Protein AF-A0A6B3GGY8-F1 (afdb_monomer_lite)

Secondary structure (DSSP, 8-state):
-----------------------TTS--TT-HHHHHHHHHHHHHT--PPP---HHHHHHHHHHHHHTT----TT-TT--HHHHHHHHGGGGGGTGGGSS---

Sequence (102 aa):
YPIAAGERGTGWLKLTAEGRAGHGSKVNRENAVSALAAAVARIGEHEWPIRLTPTVRAAITEIAALHGITADLDDPGFDVAQLLGKLGPAASLVENTVRNSS

Radius of gyration: 20.78 Å; chains: 1; bounding box: 45×22×57 Å

pLDDT: mean 92.62, std 4.84, range [66.62, 97.56]

Structure (mmCIF, N/CA/C/O backbone):
data_AF-A0A6B3GGY8-F1
#
_entry.id   AF-A0A6B3GGY8-F1
#
loop_
_atom_site.group_PDB
_atom_site.id
_atom_site.type_symbol
_atom_site.label_atom_id
_atom_site.label_alt_id
_atom_site.label_comp_id
_atom_site.label_asym_id
_atom_site.label_entity_id
_atom_site.label_seq_id
_atom_site.pdbx_PDB_ins_code
_atom_site.Cartn_x
_atom_site.Cartn_y
_atom_site.Cartn_z
_atom_site.occupancy
_atom_site.B_iso_or_equiv
_atom_site.auth_seq_id
_atom_site.auth_comp_id
_atom_site.auth_asym_id
_atom_site.auth_atom_id
_atom_site.pdbx_PDB_model_num
ATOM 1 N N . TYR A 1 1 ? -2.829 -1.529 25.801 1.00 66.62 1 TYR A N 1
ATOM 2 C CA . TYR A 1 1 ? -1.549 -1.599 25.068 1.00 66.62 1 TYR A CA 1
ATOM 3 C C . TYR A 1 1 ? -1.679 -2.705 24.022 1.00 66.62 1 TYR A C 1
ATOM 5 O O . TYR A 1 1 ? -2.328 -3.696 24.345 1.00 66.62 1 TYR A O 1
ATOM 13 N N . PRO A 1 2 ? -1.196 -2.529 22.778 1.00 79.25 2 PRO A N 1
ATOM 14 C CA . PRO A 1 2 ? -1.379 -3.525 21.721 1.00 79.25 2 PRO A CA 1
ATOM 15 C C . PRO A 1 2 ? -0.499 -4.760 21.951 1.00 79.25 2 PRO A C 1
ATOM 17 O O . PRO A 1 2 ? 0.631 -4.642 22.424 1.00 79.25 2 PRO A O 1
ATOM 20 N N . ILE A 1 3 ? -1.021 -5.933 21.589 1.00 87.25 3 ILE A N 1
ATOM 21 C CA . ILE A 1 3 ? -0.281 -7.198 21.527 1.00 87.25 3 ILE A CA 1
ATOM 22 C C . ILE A 1 3 ? -0.212 -7.621 20.062 1.00 87.25 3 ILE A C 1
ATOM 24 O O . ILE A 1 3 ? -1.241 -7.674 19.387 1.00 87.25 3 ILE A O 1
ATOM 28 N N . ALA A 1 4 ? 0.988 -7.916 19.564 1.00 87.50 4 ALA A N 1
ATOM 29 C CA . ALA A 1 4 ? 1.161 -8.398 18.200 1.00 87.50 4 ALA A CA 1
ATOM 30 C C . ALA A 1 4 ? 0.582 -9.815 18.053 1.00 87.50 4 ALA A C 1
ATOM 32 O O . ALA A 1 4 ? 0.898 -10.706 18.838 1.00 87.50 4 ALA A O 1
ATOM 33 N N . ALA A 1 5 ? -0.252 -10.018 17.031 1.00 90.75 5 ALA A N 1
ATOM 34 C CA . ALA A 1 5 ? -0.894 -11.302 16.731 1.00 90.75 5 ALA A CA 1
ATOM 35 C C . ALA A 1 5 ? -0.342 -11.974 15.457 1.00 90.75 5 ALA A C 1
ATOM 37 O O . ALA A 1 5 ? -0.779 -13.063 15.091 1.00 90.75 5 ALA A O 1
ATOM 38 N N . GLY A 1 6 ? 0.603 -11.327 14.769 1.00 89.00 6 GLY A N 1
ATOM 39 C CA . GLY A 1 6 ? 1.249 -11.837 13.564 1.00 89.00 6 GLY A CA 1
ATOM 40 C C . GLY A 1 6 ? 2.052 -10.762 12.836 1.00 89.00 6 GLY A C 1
ATOM 41 O O . GLY A 1 6 ? 1.975 -9.580 13.172 1.00 89.00 6 GLY A O 1
ATOM 42 N N . GLU A 1 7 ? 2.797 -11.185 11.819 1.00 87.31 7 GLU A N 1
ATOM 43 C CA . GLU A 1 7 ? 3.632 -10.322 10.981 1.00 87.31 7 GLU A CA 1
ATOM 44 C C . GLU A 1 7 ? 3.258 -10.479 9.502 1.00 87.31 7 GLU A C 1
ATOM 46 O O . GLU A 1 7 ? 2.792 -11.537 9.067 1.00 87.31 7 GLU A O 1
ATOM 51 N N . ARG A 1 8 ? 3.453 -9.416 8.712 1.00 86.88 8 ARG A N 1
ATOM 52 C CA . ARG A 1 8 ? 3.300 -9.494 7.254 1.00 86.88 8 ARG A CA 1
ATOM 53 C C . ARG A 1 8 ? 4.494 -10.239 6.661 1.00 86.88 8 ARG A C 1
ATOM 55 O O . ARG A 1 8 ? 5.631 -10.005 7.056 1.00 86.88 8 ARG A O 1
ATOM 62 N N . GLY A 1 9 ? 4.229 -11.105 5.687 1.00 87.50 9 GLY A N 1
ATOM 63 C CA . GLY A 1 9 ? 5.285 -11.735 4.897 1.00 87.50 9 GLY A CA 1
ATOM 64 C C . GLY A 1 9 ? 5.902 -10.769 3.881 1.00 87.50 9 GLY A C 1
ATOM 65 O O . GLY A 1 9 ? 5.287 -9.769 3.509 1.00 87.50 9 GLY A O 1
ATOM 66 N N . THR A 1 10 ? 7.090 -11.117 3.388 1.00 90.88 10 THR A N 1
ATOM 67 C CA . THR A 1 10 ? 7.796 -10.365 2.341 1.00 90.88 10 THR A CA 1
ATOM 68 C C . THR A 1 10 ? 7.819 -11.164 1.043 1.00 90.88 10 THR A C 1
ATOM 70 O O . THR A 1 10 ? 8.233 -12.323 1.028 1.00 90.88 10 THR A O 1
ATOM 73 N N . GLY A 1 11 ? 7.402 -10.533 -0.054 1.00 89.12 11 GLY A N 1
ATOM 74 C CA . GLY A 1 11 ? 7.563 -11.060 -1.407 1.00 89.12 11 GLY A CA 1
ATOM 75 C C . GLY A 1 11 ? 8.795 -10.459 -2.078 1.00 89.12 11 GLY A C 1
ATOM 76 O O . GLY A 1 11 ? 8.980 -9.247 -2.050 1.00 89.12 11 GLY A O 1
ATOM 77 N N . TRP A 1 12 ? 9.621 -11.297 -2.701 1.00 92.56 12 TRP A N 1
ATOM 78 C CA . TRP A 1 12 ? 10.784 -10.860 -3.476 1.00 92.56 12 TRP A CA 1
ATOM 79 C C . TRP A 1 12 ? 10.543 -11.100 -4.965 1.00 92.56 12 TRP A C 1
ATOM 81 O O . TRP A 1 12 ? 9.956 -12.112 -5.349 1.00 92.56 12 TRP A O 1
ATOM 91 N N . LEU A 1 13 ? 11.016 -10.181 -5.808 1.00 92.88 13 LEU A N 1
ATOM 92 C CA . LEU A 1 13 ? 10.833 -10.229 -7.259 1.00 92.88 13 LEU A CA 1
ATOM 93 C C . LEU A 1 13 ? 12.180 -10.063 -7.967 1.00 92.88 13 LEU A C 1
ATOM 95 O O . LEU A 1 13 ? 12.981 -9.201 -7.611 1.00 92.88 13 LEU A O 1
ATOM 99 N N . LYS A 1 14 ? 12.404 -10.858 -9.018 1.00 96.94 14 LYS A N 1
ATOM 100 C CA . LYS A 1 14 ? 13.472 -10.638 -10.000 1.00 96.94 14 LYS A CA 1
ATOM 101 C C . LYS A 1 14 ? 12.829 -10.214 -11.313 1.00 96.94 14 LYS A C 1
ATOM 103 O O . LYS A 1 14 ? 12.091 -10.988 -11.915 1.00 96.94 14 LY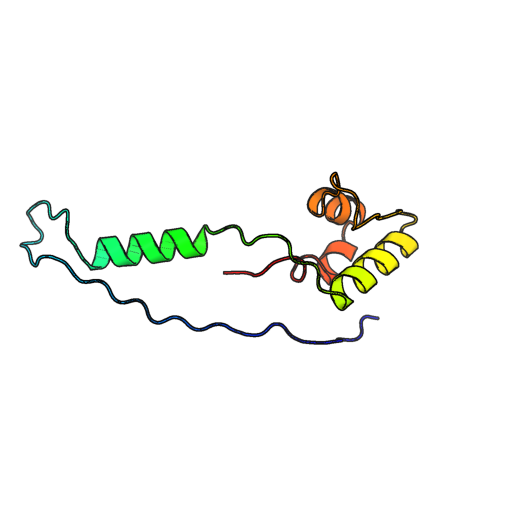S A O 1
ATOM 108 N N . LEU A 1 15 ? 13.129 -8.999 -11.758 1.00 96.88 15 LEU A N 1
ATOM 109 C CA . LEU A 1 15 ? 12.664 -8.478 -13.039 1.00 96.88 15 LEU A CA 1
ATOM 110 C C . LEU A 1 15 ? 13.769 -8.619 -14.087 1.00 96.88 15 LEU A C 1
ATOM 112 O O . LEU A 1 15 ? 14.950 -8.426 -13.804 1.00 96.88 15 LEU A O 1
ATOM 116 N N . THR A 1 16 ? 13.398 -8.984 -15.3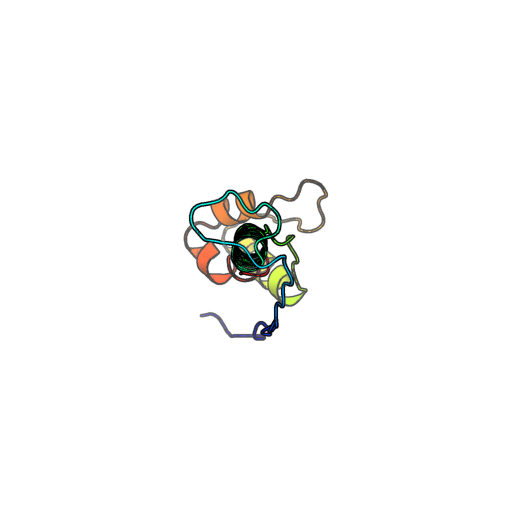07 1.00 97.56 16 THR A N 1
ATOM 117 C CA . THR A 1 16 ? 14.315 -9.073 -16.448 1.00 97.56 16 THR A CA 1
ATOM 118 C C . THR A 1 16 ? 13.610 -8.488 -17.660 1.00 97.56 16 THR A C 1
ATOM 120 O O . THR A 1 16 ? 12.429 -8.751 -17.875 1.00 97.56 16 THR A O 1
ATOM 123 N N . ALA A 1 17 ? 14.324 -7.654 -18.412 1.00 96.94 17 ALA A N 1
ATOM 124 C CA . ALA A 1 17 ? 13.826 -7.024 -19.623 1.00 96.94 17 ALA A CA 1
ATOM 125 C C . ALA A 1 17 ? 14.849 -7.219 -20.739 1.00 96.94 17 ALA A C 1
ATOM 127 O O . ALA A 1 17 ? 16.052 -7.067 -20.522 1.00 96.94 17 ALA A O 1
ATOM 128 N N . GLU A 1 18 ? 14.353 -7.520 -21.931 1.00 96.12 18 GLU A N 1
ATOM 129 C CA . GLU A 1 18 ? 15.144 -7.620 -23.150 1.00 96.12 18 GLU A CA 1
ATOM 130 C C . GLU A 1 18 ? 14.717 -6.517 -24.115 1.00 96.12 18 GLU A C 1
ATOM 132 O O . GLU A 1 18 ? 13.588 -6.025 -24.073 1.00 96.12 18 GLU A O 1
ATOM 137 N N . GLY A 1 19 ? 15.645 -6.085 -24.961 1.00 94.69 19 GLY A N 1
ATOM 138 C CA . GLY A 1 19 ? 15.429 -4.955 -25.849 1.00 94.69 19 GLY A CA 1
ATOM 139 C C . GLY A 1 19 ? 16.482 -4.880 -26.943 1.00 94.69 19 GLY A C 1
ATOM 140 O O . GLY A 1 19 ? 17.491 -5.586 -26.914 1.00 94.69 19 GLY A O 1
ATOM 141 N N . ARG A 1 20 ? 16.260 -4.005 -27.923 1.00 94.75 20 ARG A N 1
ATOM 142 C CA . ARG A 1 20 ? 17.190 -3.811 -29.037 1.00 94.75 20 ARG A CA 1
ATOM 143 C C . ARG A 1 20 ? 18.333 -2.893 -28.614 1.00 94.75 20 ARG A C 1
ATOM 145 O O . ARG A 1 20 ? 18.094 -1.785 -28.137 1.00 94.75 20 ARG A O 1
ATOM 152 N N . ALA A 1 21 ? 19.576 -3.317 -28.834 1.00 90.44 21 ALA A N 1
ATOM 153 C CA . ALA A 1 21 ? 20.737 -2.446 -28.664 1.00 90.44 21 ALA A CA 1
ATOM 154 C C . ALA A 1 21 ? 20.712 -1.299 -29.691 1.00 90.44 21 ALA A C 1
ATOM 156 O O . ALA A 1 21 ? 20.310 -1.484 -30.840 1.00 90.44 21 ALA A O 1
ATOM 157 N N . GLY A 1 22 ? 21.154 -0.105 -29.298 1.00 88.44 22 GLY A N 1
ATOM 158 C CA . GLY A 1 22 ? 21.161 1.059 -30.181 1.00 88.44 22 GLY A CA 1
ATOM 159 C C . GLY A 1 22 ? 22.094 2.161 -29.694 1.00 88.44 22 GLY A C 1
ATOM 160 O O . GLY A 1 22 ? 22.453 2.216 -28.521 1.00 88.44 22 GLY A O 1
ATOM 161 N N . HIS A 1 23 ? 22.491 3.049 -30.606 1.00 89.94 23 HIS A N 1
ATOM 162 C CA . HIS A 1 23 ? 23.318 4.206 -30.273 1.00 89.94 23 HIS A CA 1
ATOM 163 C C . HIS A 1 23 ? 22.507 5.228 -29.462 1.00 89.94 23 HIS A C 1
ATOM 165 O O . HIS A 1 23 ? 21.422 5.615 -29.885 1.00 89.94 23 HIS A O 1
ATOM 171 N N . GLY A 1 24 ? 23.058 5.718 -28.344 1.00 84.12 24 GLY A N 1
ATOM 172 C CA . GLY A 1 24 ? 22.382 6.676 -27.454 1.00 84.12 24 GLY A CA 1
ATOM 173 C C . GLY A 1 24 ? 21.935 8.010 -28.075 1.00 84.12 24 GLY A C 1
ATOM 174 O O . GLY A 1 24 ? 21.101 8.687 -27.491 1.00 84.12 24 GLY A O 1
ATOM 175 N N . SER A 1 25 ? 22.434 8.385 -29.257 1.00 88.62 25 SER A N 1
ATOM 176 C CA . SER A 1 25 ? 21.993 9.581 -29.992 1.00 88.62 25 SER A CA 1
ATOM 177 C C . SER A 1 25 ? 20.742 9.355 -30.852 1.00 88.62 25 SER A C 1
ATOM 179 O O . SER A 1 25 ? 20.210 10.306 -31.421 1.00 88.62 25 SER A O 1
ATOM 181 N N . LYS A 1 26 ? 20.266 8.108 -30.979 1.00 86.75 26 LYS A N 1
ATOM 182 C CA . LYS A 1 26 ? 19.089 7.745 -31.776 1.00 86.75 26 LYS A CA 1
ATOM 183 C C . LYS A 1 26 ? 17.936 7.312 -30.877 1.00 86.75 26 LYS A C 1
ATOM 185 O O . LYS A 1 26 ? 18.135 6.669 -29.851 1.00 86.75 26 LYS A O 1
ATOM 190 N N . VAL A 1 27 ? 16.712 7.612 -31.310 1.00 89.88 27 VAL A N 1
ATOM 191 C CA . VAL A 1 27 ? 15.497 7.132 -30.640 1.00 89.88 27 VAL A CA 1
ATOM 192 C C . VAL A 1 27 ? 15.472 5.603 -30.670 1.00 89.88 27 VAL A C 1
ATOM 194 O O . VAL A 1 27 ? 15.545 4.998 -31.739 1.00 89.88 27 VAL A O 1
ATOM 197 N N . ASN A 1 28 ? 15.319 4.987 -29.499 1.00 91.50 28 ASN A N 1
ATOM 198 C CA . ASN A 1 28 ? 15.156 3.547 -29.345 1.00 91.50 28 ASN A CA 1
ATOM 199 C C . ASN A 1 28 ? 13.892 3.255 -28.530 1.00 91.50 28 ASN A C 1
ATOM 201 O O . ASN A 1 28 ? 13.867 3.464 -27.319 1.00 91.50 28 ASN A O 1
ATOM 205 N N . ARG A 1 29 ? 12.842 2.771 -29.202 1.00 92.06 29 ARG A N 1
ATOM 206 C CA . ARG A 1 29 ? 11.560 2.425 -28.563 1.00 92.06 29 ARG A CA 1
ATOM 207 C C . ARG A 1 29 ? 11.568 1.056 -27.877 1.00 92.06 29 ARG A C 1
ATOM 209 O O . ARG A 1 29 ? 10.631 0.743 -27.159 1.00 92.06 29 ARG A O 1
ATOM 216 N N . GLU A 1 30 ? 12.619 0.266 -28.074 1.00 94.19 30 GLU A N 1
ATOM 217 C CA . GLU A 1 30 ? 12.778 -1.090 -27.537 1.00 94.19 30 GLU A CA 1
ATOM 218 C C . GLU A 1 30 ? 13.923 -1.129 -26.509 1.00 94.19 30 GLU A C 1
ATOM 220 O O . GLU A 1 30 ? 14.690 -2.086 -26.447 1.00 94.19 30 GLU A O 1
ATOM 225 N N . ASN A 1 31 ? 14.102 -0.060 -25.727 1.00 94.44 31 ASN A N 1
ATOM 226 C CA . ASN A 1 31 ? 15.157 0.020 -24.720 1.00 94.44 31 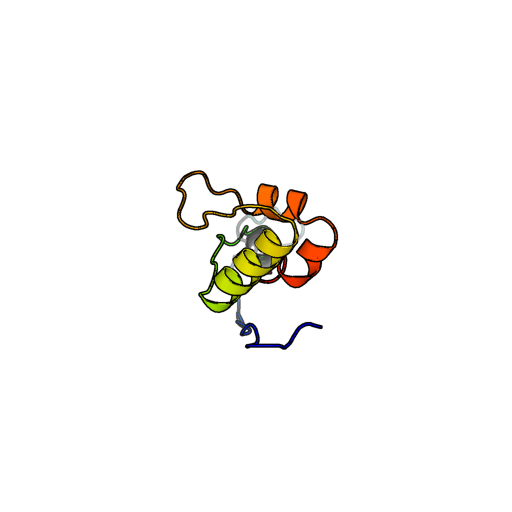ASN A CA 1
ATOM 227 C C . ASN A 1 31 ? 14.779 -0.778 -23.455 1.00 94.44 31 ASN A C 1
ATOM 229 O O . ASN A 1 31 ? 13.807 -0.449 -22.771 1.00 94.44 31 ASN A O 1
ATOM 233 N N . ALA A 1 32 ? 15.584 -1.789 -23.112 1.00 95.94 32 ALA A N 1
ATOM 234 C CA . ALA A 1 32 ? 15.345 -2.655 -21.955 1.00 95.94 32 ALA A CA 1
ATOM 235 C C . ALA A 1 32 ? 15.350 -1.902 -20.609 1.00 95.94 32 ALA A C 1
ATOM 237 O O . ALA A 1 32 ? 14.561 -2.224 -19.724 1.00 95.94 32 ALA A O 1
ATOM 238 N N . VAL A 1 33 ? 16.192 -0.872 -20.456 1.00 94.25 33 VAL A N 1
ATOM 239 C CA . VAL A 1 33 ? 16.260 -0.055 -19.232 1.00 94.25 33 VAL A CA 1
ATOM 240 C C . VAL A 1 33 ? 14.988 0.770 -19.076 1.00 94.25 33 VAL A C 1
ATOM 242 O O . VAL A 1 33 ? 14.398 0.777 -17.999 1.00 94.25 33 VAL A O 1
ATOM 245 N N . SER A 1 34 ? 14.519 1.414 -20.148 1.00 94.38 34 SER A N 1
ATOM 246 C CA . SER A 1 34 ? 13.255 2.160 -20.128 1.00 94.38 34 SER A CA 1
ATOM 247 C C . SER A 1 34 ? 12.065 1.248 -19.823 1.00 94.38 34 SER A C 1
ATOM 249 O O . SER A 1 34 ? 11.202 1.617 -19.029 1.00 94.38 34 SER A O 1
ATOM 251 N N . ALA A 1 35 ? 12.033 0.042 -20.400 1.00 96.19 35 ALA A N 1
ATOM 252 C CA . ALA A 1 35 ? 10.992 -0.943 -20.121 1.00 96.19 35 ALA A CA 1
ATOM 253 C C . ALA A 1 35 ? 10.997 -1.392 -18.649 1.00 96.19 35 ALA A C 1
ATOM 255 O O . ALA A 1 35 ? 9.939 -1.438 -18.016 1.00 96.19 35 ALA A O 1
ATOM 256 N N . LEU A 1 36 ? 12.180 -1.673 -18.091 1.00 97.25 36 LEU A N 1
ATOM 257 C CA . LEU A 1 36 ? 12.339 -2.057 -16.690 1.00 97.25 36 LEU A CA 1
ATOM 258 C C . LEU A 1 36 ? 11.947 -0.917 -15.741 1.00 97.25 36 LEU A C 1
ATOM 260 O O . LEU A 1 36 ? 11.186 -1.144 -14.805 1.00 97.25 36 LEU A O 1
ATOM 264 N N . ALA A 1 37 ? 12.399 0.311 -16.008 1.00 97.00 37 ALA A N 1
ATOM 265 C CA . ALA A 1 37 ? 12.048 1.486 -15.213 1.00 97.00 37 ALA A CA 1
ATOM 266 C C . ALA A 1 37 ? 10.531 1.730 -15.204 1.00 97.00 37 ALA A C 1
ATOM 268 O O . ALA A 1 37 ? 9.945 1.947 -14.147 1.00 97.00 37 ALA A O 1
ATOM 269 N N . ALA A 1 38 ? 9.875 1.603 -16.362 1.00 96.75 38 ALA A N 1
ATOM 270 C CA . ALA A 1 38 ? 8.423 1.705 -16.451 1.00 96.75 38 ALA A CA 1
ATOM 271 C C . ALA A 1 38 ? 7.707 0.586 -15.673 1.00 96.75 38 ALA A C 1
ATOM 273 O O . ALA A 1 38 ? 6.646 0.822 -15.103 1.00 96.75 38 ALA A O 1
ATOM 274 N N . ALA A 1 39 ? 8.258 -0.632 -15.638 1.00 97.06 39 ALA A N 1
ATOM 275 C CA . ALA A 1 39 ? 7.700 -1.720 -14.835 1.00 97.06 39 ALA A CA 1
ATOM 276 C C . ALA A 1 39 ? 7.817 -1.450 -13.328 1.00 97.06 39 ALA A C 1
ATOM 278 O O . ALA A 1 39 ? 6.842 -1.648 -12.610 1.00 97.06 39 ALA A O 1
ATOM 279 N N . VAL A 1 40 ? 8.966 -0.950 -12.867 1.00 96.56 40 VAL A N 1
ATOM 280 C CA . VAL A 1 40 ? 9.171 -0.552 -11.465 1.00 96.56 40 VAL A CA 1
ATOM 281 C C . VAL A 1 40 ? 8.204 0.564 -11.067 1.00 96.56 40 VAL A C 1
ATOM 283 O O . VAL A 1 40 ? 7.564 0.453 -10.026 1.00 96.56 40 VAL A O 1
ATOM 286 N N . ALA A 1 41 ? 8.030 1.584 -11.916 1.00 97.06 41 ALA A N 1
ATOM 287 C CA . ALA A 1 41 ? 7.068 2.660 -11.673 1.00 97.06 41 ALA A CA 1
ATOM 288 C C . ALA A 1 41 ? 5.636 2.120 -11.515 1.00 97.06 41 ALA A C 1
ATOM 290 O O . ALA A 1 41 ? 4.989 2.400 -10.512 1.00 97.06 41 ALA A O 1
ATOM 291 N N . ARG A 1 42 ? 5.181 1.244 -12.427 1.00 96.69 42 ARG A N 1
ATOM 292 C CA . ARG A 1 42 ? 3.851 0.614 -12.324 1.00 96.69 42 ARG A CA 1
ATOM 293 C C . ARG A 1 42 ? 3.662 -0.213 -11.051 1.00 96.69 42 ARG A C 1
ATOM 295 O O . ARG A 1 42 ? 2.550 -0.276 -10.548 1.00 96.69 42 ARG A O 1
ATOM 302 N N . ILE A 1 43 ? 4.711 -0.876 -10.558 1.00 95.12 43 ILE A N 1
ATOM 303 C CA . ILE A 1 43 ? 4.652 -1.628 -9.293 1.00 95.12 43 ILE A CA 1
ATOM 304 C C . ILE A 1 43 ? 4.533 -0.663 -8.106 1.00 95.12 43 ILE A C 1
ATOM 306 O O . ILE A 1 43 ? 3.711 -0.887 -7.222 1.00 95.12 43 ILE A O 1
ATOM 310 N N . GLY A 1 44 ? 5.318 0.418 -8.094 1.00 93.50 44 GLY A N 1
ATOM 311 C CA . GLY A 1 44 ? 5.260 1.435 -7.038 1.00 93.50 44 GLY A CA 1
ATOM 312 C C . GLY A 1 44 ? 3.923 2.178 -6.986 1.00 93.50 44 GLY A C 1
ATOM 313 O O . GLY A 1 44 ? 3.439 2.490 -5.905 1.00 93.50 44 GLY A O 1
ATOM 314 N N . GLU A 1 45 ? 3.301 2.402 -8.143 1.00 95.69 45 GLU A N 1
ATOM 315 C CA . GLU A 1 45 ? 1.990 3.052 -8.279 1.00 95.69 45 GLU A CA 1
ATOM 316 C C . GLU A 1 45 ? 0.807 2.082 -8.112 1.00 95.69 45 GLU A C 1
ATOM 318 O O . GLU A 1 45 ? -0.349 2.501 -8.161 1.00 95.69 45 GLU A O 1
ATOM 323 N N . HIS A 1 46 ? 1.058 0.780 -7.937 1.00 93.88 46 HIS A N 1
ATOM 324 C CA . HIS A 1 46 ? -0.016 -0.197 -7.811 1.00 93.88 46 HIS A CA 1
ATOM 325 C C . HIS A 1 46 ? -0.752 -0.038 -6.476 1.00 93.88 46 HIS A C 1
ATOM 327 O O . HIS A 1 46 ? -0.231 -0.369 -5.410 1.00 93.88 46 HIS A O 1
ATOM 333 N N . GLU A 1 47 ? -2.007 0.404 -6.540 1.00 92.19 47 GLU A N 1
ATOM 334 C CA . GLU A 1 47 ? -2.896 0.371 -5.386 1.00 92.19 47 GLU A CA 1
ATOM 335 C C . GLU A 1 47 ? -3.367 -1.058 -5.112 1.00 92.19 47 GLU A C 1
ATOM 337 O O . GLU A 1 47 ? -4.241 -1.604 -5.790 1.00 92.19 47 GLU A O 1
ATOM 342 N N . TRP A 1 48 ? -2.787 -1.668 -4.081 1.00 92.75 48 TRP A N 1
ATOM 343 C CA . TRP A 1 48 ? -3.196 -2.987 -3.622 1.00 92.75 48 TRP A CA 1
ATOM 344 C C . TRP A 1 48 ? -4.636 -2.969 -3.089 1.00 92.75 48 TRP A C 1
ATOM 346 O O . TRP A 1 48 ? -5.009 -2.054 -2.343 1.00 92.75 48 TRP A O 1
ATOM 356 N N . PRO A 1 49 ? -5.440 -4.003 -3.395 1.00 92.62 49 PRO A N 1
ATOM 357 C CA . PRO A 1 49 ? -6.801 -4.092 -2.893 1.00 92.62 49 PRO A CA 1
ATOM 358 C C . PRO A 1 49 ? -6.814 -4.203 -1.367 1.00 92.62 49 PRO A C 1
ATOM 360 O O . PRO A 1 49 ? -5.912 -4.776 -0.748 1.00 92.62 49 PRO A O 1
ATOM 363 N N . ILE A 1 50 ? -7.887 -3.695 -0.761 1.00 92.62 50 ILE A N 1
ATOM 364 C CA . ILE A 1 50 ? -8.150 -3.909 0.659 1.00 92.62 50 ILE A CA 1
ATOM 365 C C . ILE A 1 50 ? -8.373 -5.396 0.915 1.00 92.62 50 ILE A C 1
ATOM 367 O O . ILE A 1 50 ? -9.198 -6.041 0.269 1.00 92.62 50 ILE A O 1
ATOM 371 N N . ARG A 1 51 ? -7.635 -5.938 1.884 1.00 91.62 51 ARG A N 1
ATOM 372 C CA . ARG A 1 51 ? -7.743 -7.333 2.302 1.00 91.62 51 ARG A CA 1
ATOM 373 C C . ARG A 1 51 ? -7.651 -7.428 3.816 1.00 91.62 51 ARG A C 1
ATOM 375 O O . ARG A 1 51 ? -6.571 -7.577 4.382 1.00 91.62 51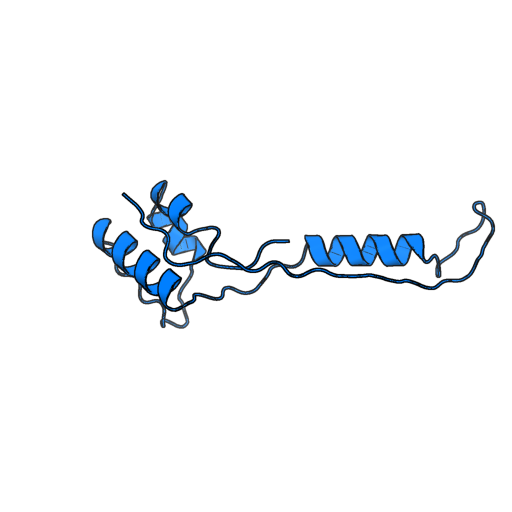 ARG A O 1
ATOM 382 N N . LEU A 1 52 ? -8.806 -7.382 4.470 1.00 94.06 52 LEU A N 1
ATOM 383 C CA . LEU A 1 52 ? -8.887 -7.490 5.921 1.00 94.06 52 LEU A CA 1
ATOM 384 C C . LEU A 1 52 ? -8.804 -8.963 6.334 1.00 94.06 52 LEU A C 1
ATOM 386 O O . LEU A 1 52 ? -9.726 -9.745 6.101 1.00 94.06 52 LEU A O 1
ATOM 390 N N . THR A 1 53 ? -7.687 -9.358 6.941 1.00 93.81 53 THR A N 1
ATOM 391 C CA . THR A 1 53 ? -7.568 -10.689 7.551 1.00 93.81 53 THR A CA 1
ATOM 392 C C . THR A 1 53 ? -8.474 -10.787 8.784 1.00 93.81 53 THR A C 1
ATOM 394 O O . THR A 1 53 ? -8.825 -9.751 9.352 1.00 93.81 53 THR A O 1
ATOM 397 N N . PRO A 1 54 ? -8.834 -11.995 9.257 1.00 94.81 54 PRO A N 1
ATOM 398 C CA . PRO A 1 54 ? -9.665 -12.141 10.455 1.00 94.81 54 PRO A CA 1
ATOM 399 C C . PRO A 1 54 ? -9.141 -11.348 11.663 1.00 94.81 54 PRO A C 1
ATOM 401 O O . PRO A 1 54 ? -9.911 -10.677 12.345 1.00 94.81 54 PRO A O 1
ATOM 404 N N . THR A 1 55 ? -7.822 -11.343 11.869 1.00 94.38 55 THR A N 1
ATOM 405 C CA . THR A 1 55 ? -7.161 -10.583 12.939 1.00 94.38 55 THR A CA 1
ATOM 406 C C . THR A 1 55 ? -7.314 -9.072 12.765 1.00 94.38 55 THR A C 1
ATOM 408 O O . THR A 1 55 ? -7.622 -8.372 13.726 1.00 94.38 55 THR A O 1
ATOM 411 N N . VAL A 1 56 ? -7.129 -8.558 11.545 1.00 94.44 56 VAL A N 1
ATOM 412 C CA . VAL A 1 56 ? -7.286 -7.123 11.252 1.00 94.44 56 VAL A CA 1
ATOM 413 C C . VAL A 1 56 ? -8.743 -6.698 11.410 1.00 94.44 56 VAL A C 1
ATOM 415 O O . VAL A 1 56 ? -9.008 -5.652 11.995 1.00 94.44 56 VAL A O 1
ATOM 418 N N . ARG A 1 57 ? -9.693 -7.529 10.958 1.00 95.19 57 ARG A N 1
ATOM 419 C CA . ARG A 1 57 ? -11.129 -7.290 11.157 1.00 95.19 57 ARG A CA 1
ATOM 420 C C . ARG A 1 57 ? -11.463 -7.162 12.640 1.00 95.19 57 ARG A C 1
ATOM 422 O O . ARG A 1 57 ? -12.057 -6.166 13.026 1.00 95.19 57 ARG A O 1
ATOM 429 N N . ALA A 1 58 ? -11.024 -8.117 13.461 1.00 94.31 58 ALA A N 1
ATOM 430 C CA . ALA A 1 58 ? -11.246 -8.075 14.905 1.00 94.31 58 ALA A CA 1
ATOM 431 C C . ALA A 1 58 ? -10.658 -6.802 15.536 1.00 94.31 58 ALA A C 1
ATOM 433 O O . ALA A 1 58 ? -11.352 -6.103 16.264 1.00 94.31 58 ALA A O 1
ATOM 434 N N . ALA A 1 59 ? -9.412 -6.449 15.201 1.00 94.12 59 ALA A N 1
ATOM 435 C CA . ALA A 1 59 ? -8.783 -5.235 15.719 1.00 94.12 59 ALA A CA 1
ATOM 436 C C . ALA A 1 59 ? -9.568 -3.966 15.348 1.00 94.12 59 ALA A C 1
ATOM 438 O O . ALA A 1 59 ? -9.823 -3.129 16.209 1.00 94.12 59 ALA A O 1
ATOM 439 N N . ILE A 1 60 ? -9.980 -3.834 14.084 1.00 95.38 60 ILE A N 1
ATOM 440 C CA . ILE A 1 60 ? -10.765 -2.689 13.610 1.00 95.38 60 ILE A CA 1
ATOM 441 C C . ILE A 1 60 ? -12.113 -2.611 14.329 1.00 95.38 60 ILE A C 1
ATOM 443 O O . ILE A 1 60 ? -12.482 -1.533 14.791 1.00 95.38 60 ILE A O 1
ATOM 447 N N . THR A 1 61 ? -12.833 -3.731 14.441 1.00 95.19 61 THR A N 1
ATOM 448 C CA . THR A 1 61 ? -14.139 -3.787 15.110 1.00 95.19 61 THR A CA 1
ATOM 449 C C . THR A 1 61 ? -14.034 -3.360 16.574 1.00 95.19 61 THR A C 1
ATOM 451 O O . THR A 1 61 ? -14.796 -2.497 17.008 1.00 95.19 61 THR A O 1
ATOM 454 N N . GLU A 1 62 ? -13.063 -3.892 17.320 1.00 94.25 62 GLU A N 1
ATOM 455 C CA . GLU A 1 62 ? -12.892 -3.570 18.742 1.00 94.25 62 GLU A CA 1
ATOM 456 C C . GLU A 1 62 ? -12.424 -2.124 18.959 1.00 94.25 62 GLU A C 1
ATOM 458 O O . GLU A 1 62 ? -12.940 -1.423 19.829 1.00 94.25 62 GLU A O 1
ATOM 463 N N . ILE A 1 63 ? -11.491 -1.627 18.138 1.00 94.44 63 ILE A N 1
ATOM 464 C CA . ILE A 1 63 ? -11.057 -0.226 18.212 1.00 94.44 63 ILE A CA 1
ATOM 465 C C . ILE A 1 63 ? -12.234 0.704 17.888 1.00 94.44 63 ILE A C 1
ATOM 467 O O . ILE A 1 63 ? -12.474 1.655 18.627 1.00 94.44 63 ILE A O 1
ATOM 471 N N . ALA A 1 64 ? -13.009 0.427 16.837 1.00 95.75 64 ALA A N 1
ATOM 472 C CA . ALA A 1 64 ? -14.183 1.227 16.493 1.00 95.75 64 ALA A CA 1
ATOM 473 C C . ALA A 1 64 ? -15.212 1.257 17.634 1.00 95.75 64 ALA A C 1
ATOM 475 O O . ALA A 1 64 ? -15.685 2.337 17.997 1.00 95.75 64 ALA A O 1
ATOM 476 N N . ALA A 1 65 ? -15.485 0.109 18.262 1.00 95.50 65 ALA A N 1
ATOM 477 C CA . ALA A 1 65 ? -16.407 0.009 19.390 1.00 95.50 65 ALA A CA 1
ATOM 478 C C . ALA A 1 65 ? -15.974 0.870 20.590 1.00 95.50 65 ALA A C 1
ATOM 480 O O . ALA A 1 65 ? -16.810 1.550 21.185 1.00 95.50 65 ALA A O 1
ATOM 481 N N . LEU A 1 66 ? -14.672 0.926 20.905 1.00 94.12 66 LEU A N 1
ATOM 482 C CA . LEU A 1 66 ? -14.136 1.795 21.966 1.00 94.12 66 LEU A CA 1
ATOM 483 C C . LEU A 1 66 ? -14.355 3.289 21.690 1.00 94.12 66 LEU A C 1
ATOM 485 O O . LEU A 1 66 ? -14.472 4.082 22.623 1.00 94.12 66 LEU A O 1
ATOM 489 N N . HIS A 1 67 ? -14.437 3.669 20.416 1.00 93.50 67 HIS A N 1
ATOM 490 C CA . HIS A 1 67 ? -14.762 5.025 19.978 1.00 93.50 67 HIS A CA 1
ATOM 491 C C . HIS A 1 67 ? -16.274 5.257 19.794 1.00 93.50 67 HIS A C 1
ATOM 493 O O . HIS A 1 67 ? -16.677 6.326 19.336 1.00 93.50 67 HIS A O 1
ATOM 499 N N . GLY A 1 68 ? -17.123 4.279 20.134 1.00 95.56 68 GLY A N 1
ATOM 500 C CA . GLY A 1 68 ? -18.573 4.350 19.932 1.00 95.56 68 GLY A CA 1
ATOM 501 C C . GLY A 1 68 ? -18.996 4.292 18.459 1.00 95.56 68 GLY A C 1
ATOM 502 O O . GLY A 1 68 ? -20.098 4.714 18.116 1.00 95.56 68 GLY A O 1
ATOM 503 N N . ILE A 1 69 ? -18.127 3.797 17.575 1.00 95.50 69 ILE A N 1
ATOM 504 C CA . ILE A 1 69 ? -18.373 3.684 16.137 1.00 95.50 69 ILE A CA 1
ATOM 505 C C . ILE A 1 69 ? -18.803 2.251 15.826 1.00 95.50 69 ILE A C 1
ATOM 507 O O . ILE A 1 69 ? -18.089 1.296 16.120 1.00 95.50 69 ILE A O 1
ATOM 511 N N . THR A 1 70 ? -19.957 2.095 15.178 1.00 90.56 70 THR A N 1
ATOM 512 C CA . THR A 1 70 ? -20.358 0.803 14.603 1.00 90.56 70 THR A CA 1
ATOM 513 C C . THR A 1 70 ? -19.697 0.638 13.238 1.00 90.56 70 THR A C 1
ATOM 515 O O . THR A 1 70 ? -19.887 1.477 12.358 1.00 90.56 70 THR A O 1
ATOM 518 N N . ALA A 1 71 ? -18.911 -0.425 13.072 1.00 92.12 71 ALA A N 1
ATOM 519 C CA . ALA A 1 71 ? -18.252 -0.771 11.818 1.00 92.12 71 ALA A CA 1
ATOM 520 C C . ALA A 1 71 ? -18.787 -2.116 11.311 1.00 92.12 71 ALA A C 1
ATOM 522 O O . ALA A 1 71 ? -18.399 -3.168 11.821 1.00 92.12 71 ALA A O 1
ATOM 523 N N . ASP A 1 72 ? -19.673 -2.071 10.315 1.00 93.19 72 ASP A N 1
ATOM 524 C CA . ASP A 1 72 ? -20.062 -3.256 9.55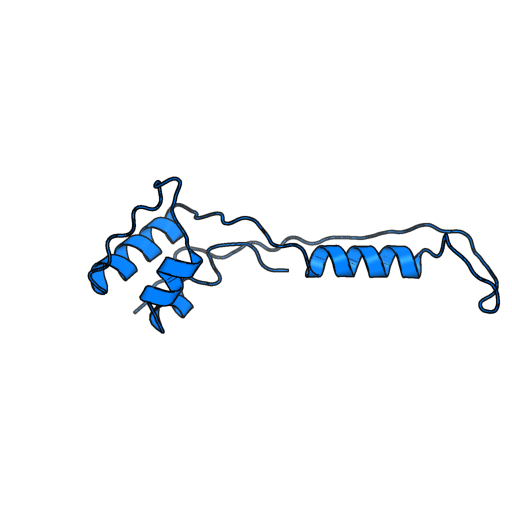3 1.00 93.19 72 ASP A CA 1
ATOM 525 C C . ASP A 1 72 ? -19.057 -3.456 8.415 1.00 93.19 72 ASP A C 1
ATOM 527 O O . ASP A 1 72 ? -19.044 -2.721 7.430 1.00 93.19 72 ASP A O 1
ATOM 531 N N . LEU A 1 73 ? -18.153 -4.416 8.604 1.00 93.81 73 LEU A N 1
ATOM 532 C CA . LEU A 1 73 ? -17.083 -4.717 7.655 1.00 93.81 73 LEU A CA 1
ATOM 533 C C . LEU A 1 73 ? -17.557 -5.605 6.489 1.00 93.81 73 LEU A C 1
ATOM 535 O O . LEU A 1 73 ? -16.756 -5.893 5.600 1.00 93.81 73 LEU A O 1
ATOM 539 N N . ASP A 1 74 ? -18.808 -6.075 6.520 1.00 93.38 74 ASP A N 1
ATOM 540 C CA . ASP A 1 74 ? -19.432 -6.884 5.467 1.00 93.38 74 ASP A CA 1
ATOM 541 C C . ASP A 1 74 ? -20.425 -6.070 4.614 1.00 93.38 74 ASP A C 1
ATOM 543 O O . ASP A 1 74 ? -20.915 -6.570 3.598 1.00 93.38 74 ASP A O 1
ATOM 547 N N . ASP A 1 75 ? -20.683 -4.809 4.981 1.00 92.50 75 ASP A N 1
ATOM 548 C CA . ASP A 1 75 ? -21.481 -3.871 4.189 1.00 92.50 75 ASP A CA 1
ATOM 549 C C . ASP A 1 75 ? -20.833 -3.656 2.800 1.00 92.50 75 ASP A C 1
ATOM 551 O O . ASP A 1 75 ? -19.666 -3.257 2.716 1.00 92.50 75 ASP A O 1
ATOM 555 N N . PRO A 1 76 ? -21.560 -3.866 1.684 1.00 89.12 76 PRO A N 1
ATOM 556 C CA . PRO A 1 76 ? -21.072 -3.546 0.342 1.00 89.12 76 PRO A CA 1
ATOM 557 C C . PRO A 1 76 ? -20.641 -2.081 0.156 1.00 89.12 76 PRO A C 1
ATOM 559 O O . PRO A 1 76 ? -19.837 -1.789 -0.728 1.00 89.12 76 PRO A O 1
ATOM 562 N N . GLY A 1 77 ? -21.187 -1.163 0.958 1.00 90.00 77 GLY A N 1
ATOM 563 C CA . GLY A 1 77 ? -20.822 0.252 1.007 1.00 90.00 77 GLY A CA 1
ATOM 564 C C . GLY A 1 77 ? -19.699 0.581 1.993 1.00 90.00 77 GLY A C 1
ATOM 565 O O . GLY A 1 77 ? -19.409 1.761 2.196 1.00 90.00 77 GLY A O 1
ATOM 566 N N . PHE A 1 78 ? -19.076 -0.422 2.622 1.00 92.50 78 P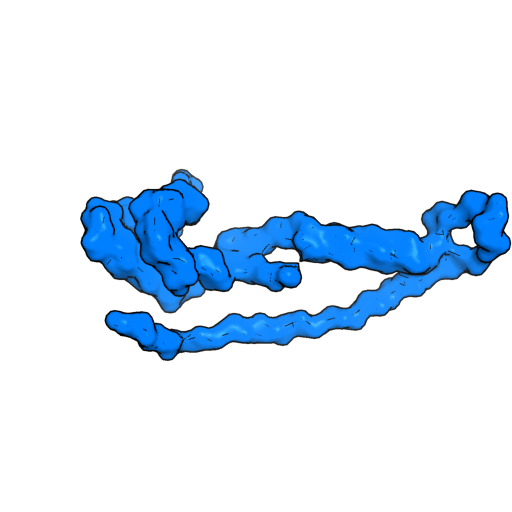HE A N 1
ATOM 567 C CA . PHE A 1 78 ? -18.021 -0.212 3.604 1.00 92.50 78 PHE A CA 1
ATOM 568 C C . PHE A 1 78 ? -16.810 0.511 2.998 1.00 92.50 78 PHE A C 1
ATOM 570 O O . PHE A 1 78 ? -16.147 0.017 2.083 1.00 92.50 78 PHE A O 1
ATOM 577 N N . ASP A 1 79 ? -16.474 1.664 3.577 1.00 93.62 79 ASP A N 1
ATOM 578 C CA . ASP A 1 79 ? -15.290 2.443 3.227 1.00 93.62 79 ASP A CA 1
ATOM 579 C C . ASP A 1 79 ? -14.297 2.456 4.394 1.00 93.62 79 ASP A C 1
ATOM 581 O O . ASP A 1 79 ? -14.478 3.126 5.419 1.00 93.62 79 ASP A O 1
ATOM 585 N N . VAL A 1 80 ? -13.199 1.723 4.211 1.00 94.00 80 VAL A N 1
ATOM 586 C CA . VAL A 1 80 ? -12.125 1.643 5.201 1.00 94.00 80 VAL A CA 1
ATOM 587 C C . VAL A 1 80 ? -11.445 2.992 5.434 1.00 94.00 80 VAL A C 1
ATOM 589 O O . VAL A 1 80 ? -11.071 3.282 6.565 1.00 94.00 80 VAL A O 1
ATOM 592 N N . ALA A 1 81 ? -11.297 3.838 4.410 1.00 93.56 81 ALA A N 1
ATOM 593 C CA . ALA A 1 81 ? -10.653 5.139 4.553 1.00 93.56 81 ALA A CA 1
ATOM 594 C C . ALA A 1 81 ? -11.529 6.072 5.393 1.00 93.56 81 ALA A C 1
ATOM 596 O O . ALA A 1 81 ? -11.028 6.758 6.287 1.00 93.56 81 ALA A O 1
ATOM 597 N N . GLN A 1 82 ? -12.848 6.028 5.178 1.00 95.62 82 GLN A N 1
ATOM 598 C CA . GLN A 1 82 ? -13.798 6.753 6.015 1.00 95.62 82 GLN A CA 1
ATOM 599 C C . GLN A 1 82 ? -13.734 6.284 7.476 1.00 95.62 82 GLN A C 1
ATOM 601 O O . GLN A 1 82 ? -13.724 7.117 8.386 1.00 95.62 82 GLN A O 1
ATOM 606 N N . LEU A 1 83 ? -13.680 4.969 7.720 1.00 95.88 83 LEU A N 1
ATOM 607 C CA . LEU A 1 83 ? -13.555 4.441 9.079 1.00 95.88 83 LEU A CA 1
ATOM 608 C C . LEU A 1 83 ? -12.249 4.898 9.739 1.00 95.88 83 LEU A C 1
ATOM 610 O O . LEU A 1 83 ? -12.292 5.421 10.848 1.00 95.88 83 LEU A O 1
ATOM 614 N N . LEU A 1 84 ? -11.109 4.761 9.057 1.00 95.50 84 LEU A N 1
ATOM 615 C CA . LEU A 1 84 ? -9.813 5.211 9.572 1.00 95.50 84 LEU A CA 1
ATOM 616 C C . LEU A 1 84 ? -9.835 6.712 9.906 1.00 95.50 84 LEU A C 1
ATOM 618 O O . LEU A 1 84 ? -9.371 7.105 10.973 1.00 95.50 84 LEU A O 1
ATOM 622 N N . GLY A 1 85 ? -10.470 7.539 9.070 1.00 96.31 85 GLY A N 1
ATOM 623 C CA . GLY A 1 85 ? -10.680 8.958 9.368 1.00 96.31 85 GLY A CA 1
ATOM 624 C C . GLY A 1 85 ? -11.469 9.200 10.663 1.00 96.31 85 GLY A C 1
ATOM 625 O O . GLY A 1 85 ? -11.106 10.075 11.448 1.00 96.31 85 GLY A O 1
ATOM 626 N N . LYS A 1 86 ? -12.507 8.395 10.931 1.00 95.88 86 LYS A N 1
ATOM 627 C CA . LYS A 1 86 ? -13.300 8.469 12.174 1.00 95.88 86 LYS A CA 1
ATOM 628 C C . LYS A 1 86 ? -12.524 7.999 13.412 1.00 95.88 86 LYS A C 1
ATOM 630 O O . LYS A 1 86 ? -12.777 8.507 14.501 1.00 95.88 86 LYS A O 1
ATOM 635 N N . LEU A 1 87 ? -11.586 7.058 13.262 1.00 95.38 87 LEU A N 1
ATOM 636 C CA . LEU A 1 87 ? -10.733 6.574 14.359 1.00 95.38 87 LEU A CA 1
ATOM 637 C C . LEU A 1 87 ? -9.665 7.595 14.788 1.00 95.38 87 LEU A C 1
ATOM 639 O O . LEU A 1 87 ? -9.108 7.490 15.884 1.00 95.38 87 LEU A O 1
ATOM 643 N N . GLY A 1 88 ? -9.363 8.585 13.943 1.00 94.31 88 GLY A N 1
ATOM 644 C CA . GLY A 1 88 ? -8.370 9.613 14.241 1.00 94.31 88 GLY A CA 1
ATOM 645 C C . GLY A 1 88 ? -6.991 9.002 14.541 1.00 94.31 88 GLY A C 1
ATOM 646 O O . GLY A 1 88 ? -6.562 8.093 13.832 1.00 94.31 88 GLY A O 1
ATOM 647 N N . PRO A 1 89 ? -6.281 9.439 15.599 1.00 95.12 89 PRO A N 1
ATOM 648 C CA . PRO A 1 89 ? -4.943 8.928 15.919 1.00 95.12 89 PRO A CA 1
ATOM 649 C C . PRO A 1 89 ? -4.861 7.405 16.115 1.00 95.12 89 PRO A C 1
ATOM 651 O O . PRO A 1 89 ? -3.809 6.811 15.867 1.00 95.12 89 PRO A O 1
ATOM 654 N N . ALA A 1 90 ? -5.957 6.754 16.525 1.00 93.94 90 ALA A N 1
ATOM 655 C CA . ALA A 1 90 ? -5.998 5.305 16.715 1.00 93.94 90 ALA A CA 1
ATOM 656 C C . ALA A 1 90 ? -5.891 4.526 15.391 1.00 93.94 90 ALA A C 1
ATOM 658 O O . ALA A 1 90 ? -5.498 3.360 15.405 1.00 93.94 90 ALA A O 1
ATOM 659 N N . ALA A 1 91 ? -6.165 5.170 14.248 1.00 95.12 91 ALA A N 1
ATOM 660 C CA . ALA A 1 91 ? -6.010 4.575 12.922 1.00 95.12 91 ALA A CA 1
ATOM 661 C C . ALA A 1 91 ? -4.583 4.065 12.670 1.00 95.12 91 ALA A C 1
ATOM 663 O O . ALA A 1 91 ? -4.416 3.007 12.065 1.00 95.12 91 ALA A O 1
ATOM 664 N N . SER A 1 92 ? -3.569 4.742 13.221 1.00 94.50 92 SER A N 1
ATOM 665 C CA . SER A 1 92 ? -2.152 4.365 13.088 1.00 94.50 92 SER A CA 1
ATOM 666 C C . SER A 1 92 ? -1.837 2.939 13.564 1.00 94.50 92 SER A C 1
ATOM 668 O O . SER A 1 92 ? -0.869 2.328 13.112 1.00 94.50 92 SER A O 1
ATOM 670 N N . LEU A 1 93 ? -2.678 2.370 14.437 1.00 92.56 93 LEU A N 1
ATOM 671 C CA . LEU A 1 93 ? -2.542 0.997 14.927 1.00 92.56 93 LEU A CA 1
ATOM 672 C C . LEU A 1 93 ? -2.863 -0.061 13.859 1.00 92.56 93 LEU A C 1
ATOM 674 O O . LEU A 1 93 ? -2.382 -1.188 13.960 1.00 92.56 93 LEU A O 1
ATOM 678 N N . VAL A 1 94 ? -3.688 0.276 12.864 1.00 93.19 94 VAL A N 1
ATOM 679 C CA . VAL A 1 94 ? -4.257 -0.687 11.904 1.00 93.19 94 VAL A CA 1
ATOM 680 C C . VAL A 1 94 ? -4.128 -0.259 10.444 1.00 93.19 94 VAL A C 1
ATOM 682 O O . VAL A 1 94 ? -4.214 -1.117 9.568 1.00 93.19 94 VAL A O 1
ATOM 685 N N . GLU A 1 95 ? -3.870 1.015 10.143 1.00 94.31 95 GLU A N 1
ATOM 686 C CA . GLU A 1 95 ? -3.843 1.547 8.770 1.00 94.31 95 GLU A CA 1
ATOM 687 C C . GLU A 1 95 ? -2.867 0.792 7.856 1.00 94.31 95 GLU A C 1
ATOM 689 O O . GLU A 1 95 ? -3.190 0.473 6.718 1.00 94.31 95 GLU A O 1
ATOM 694 N N . ASN A 1 96 ? -1.714 0.374 8.381 1.00 92.69 96 ASN A N 1
ATOM 695 C CA . ASN A 1 96 ? -0.696 -0.346 7.613 1.00 92.69 96 ASN A CA 1
ATOM 696 C C . ASN A 1 96 ? -1.002 -1.848 7.465 1.00 92.69 96 ASN A C 1
ATOM 698 O O . ASN A 1 96 ? -0.176 -2.617 6.975 1.00 92.69 96 ASN A O 1
ATOM 702 N N . THR A 1 97 ? -2.161 -2.303 7.940 1.00 93.44 97 THR A N 1
ATOM 703 C CA . THR A 1 97 ? -2.571 -3.716 7.918 1.00 93.44 97 THR A CA 1
ATOM 704 C C . THR A 1 97 ? -3.745 -3.991 6.983 1.00 93.44 97 THR A C 1
ATOM 706 O O . THR A 1 97 ? -4.050 -5.152 6.723 1.00 93.44 97 THR A O 1
ATOM 709 N N . VAL A 1 98 ? -4.386 -2.946 6.446 1.00 94.56 98 VAL A N 1
ATOM 710 C CA . VAL A 1 98 ? -5.605 -3.089 5.630 1.00 94.56 98 VAL A CA 1
ATOM 711 C C . VAL A 1 98 ? -5.322 -3.476 4.176 1.00 94.56 98 VAL A C 1
ATOM 713 O O . VAL A 1 98 ? -6.210 -3.982 3.489 1.00 94.56 98 VAL A O 1
ATOM 716 N N . ARG A 1 99 ? -4.093 -3.242 3.700 1.00 93.31 99 ARG A N 1
ATOM 717 C CA . ARG A 1 99 ? -3.602 -3.604 2.362 1.00 93.31 99 ARG A CA 1
ATOM 718 C C . ARG A 1 99 ? -2.101 -3.877 2.383 1.00 93.31 99 ARG A C 1
ATOM 720 O O . ARG A 1 99 ? -1.409 -3.514 3.333 1.00 93.31 99 ARG A O 1
ATOM 727 N N . ASN A 1 100 ? -1.614 -4.505 1.317 1.00 91.00 100 ASN A N 1
ATOM 728 C CA . ASN A 1 100 ? -0.180 -4.633 1.077 1.00 91.00 100 ASN A CA 1
ATOM 729 C C . ASN A 1 100 ? 0.434 -3.269 0.733 1.00 91.00 100 ASN A C 1
ATOM 731 O O . ASN A 1 100 ? -0.249 -2.372 0.239 1.00 91.00 100 ASN A O 1
ATOM 735 N N . SER A 1 101 ? 1.734 -3.149 0.982 1.00 83.12 101 SER A N 1
ATOM 736 C CA . SER A 1 101 ? 2.554 -1.994 0.626 1.00 83.12 101 SER A CA 1
ATOM 737 C C . SER A 1 101 ? 3.608 -2.394 -0.407 1.00 83.12 101 SER A C 1
ATOM 739 O O . SER A 1 101 ? 4.088 -3.531 -0.373 1.00 83.12 101 SER A O 1
ATOM 741 N N . SER A 1 102 ? 3.960 -1.453 -1.282 1.00 67.81 102 SER A N 1
ATOM 742 C CA . SER A 1 102 ? 5.083 -1.539 -2.226 1.00 67.81 102 SER A CA 1
ATOM 743 C C . SER A 1 102 ? 6.364 -0.973 -1.621 1.00 67.81 102 SER A C 1
ATOM 745 O O . SER A 1 102 ? 6.251 -0.035 -0.798 1.00 67.81 102 SER A O 1
#

Foldseek 3Di:
DDDDPDDDDDDDDDDFFDFDDDDPVDDGPGDRVVVVVVVVVCVQPDDFDFDQDPVLVVVLCVLCVVLVHHQDPVPPPHDPVVSLVSSPPCSVVRVPPRGDHD